Protein AF-A0A938WVE3-F1 (afdb_monomer_lite)

Structure (mmCIF, N/CA/C/O backbone):
data_AF-A0A938WVE3-F1
#
_entry.id   AF-A0A938WVE3-F1
#
loop_
_atom_site.group_PDB
_atom_site.id
_atom_site.type_symbol
_atom_site.label_atom_id
_atom_site.label_alt_id
_atom_site.label_comp_id
_atom_site.label_asym_id
_atom_site.label_entity_id
_atom_site.label_seq_id
_atom_site.pdbx_PDB_ins_code
_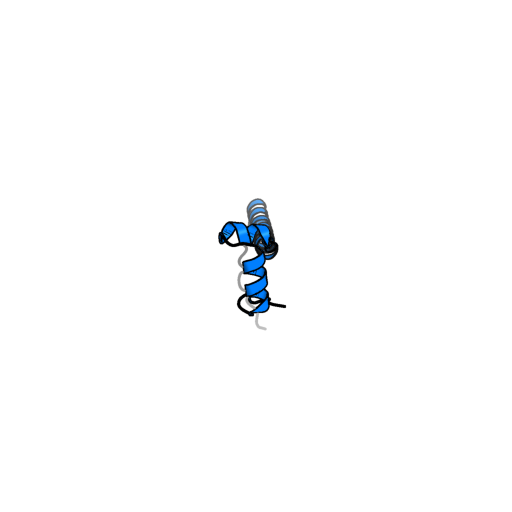atom_site.Cartn_x
_atom_site.Cartn_y
_atom_site.Cartn_z
_atom_site.occupancy
_atom_site.B_iso_or_equiv
_atom_site.auth_seq_id
_atom_site.auth_comp_id
_atom_site.auth_asym_id
_atom_site.auth_atom_id
_atom_site.pdbx_PDB_model_num
ATOM 1 N N . MET A 1 1 ? 18.944 -33.109 -61.933 1.00 41.38 1 MET A N 1
ATOM 2 C CA . MET A 1 1 ? 19.655 -32.295 -60.923 1.00 41.38 1 MET A CA 1
ATOM 3 C C . MET A 1 1 ? 18.858 -31.015 -60.714 1.00 41.38 1 MET A C 1
ATOM 5 O O . MET A 1 1 ? 18.794 -30.210 -61.633 1.00 41.38 1 MET A O 1
ATOM 9 N N . ALA A 1 2 ? 18.155 -30.879 -59.588 1.00 46.12 2 ALA A N 1
ATOM 10 C CA . ALA A 1 2 ? 17.332 -29.705 -59.291 1.00 46.12 2 ALA A CA 1
ATOM 11 C C . ALA A 1 2 ? 18.166 -28.691 -58.494 1.00 46.12 2 ALA A C 1
ATOM 13 O O . ALA A 1 2 ? 18.766 -29.057 -57.488 1.00 46.12 2 ALA A O 1
ATOM 14 N N . LYS A 1 3 ? 18.249 -27.442 -58.967 1.00 54.28 3 LYS A N 1
ATOM 15 C CA . LYS A 1 3 ? 18.909 -26.346 -58.245 1.00 54.28 3 LYS A CA 1
ATOM 16 C C . LYS A 1 3 ? 17.907 -25.723 -57.274 1.00 54.28 3 LYS A C 1
ATOM 18 O O . LYS A 1 3 ? 16.868 -25.226 -57.701 1.00 54.28 3 LYS A O 1
ATOM 23 N N . GLU A 1 4 ? 18.231 -25.762 -55.988 1.00 61.78 4 GLU A N 1
ATOM 24 C CA . GLU A 1 4 ? 17.466 -25.121 -54.922 1.00 61.78 4 GLU A CA 1
ATOM 25 C C . GLU A 1 4 ? 17.525 -23.595 -55.085 1.00 61.78 4 GLU A C 1
ATOM 27 O O . GLU A 1 4 ? 18.596 -22.986 -55.113 1.00 61.78 4 GLU A O 1
ATOM 32 N N . LYS A 1 5 ? 16.359 -22.972 -55.273 1.00 65.94 5 LYS A N 1
ATOM 33 C CA . LYS A 1 5 ? 16.219 -21.523 -55.423 1.00 65.94 5 LYS A CA 1
ATOM 34 C C . LYS A 1 5 ? 16.150 -20.901 -54.031 1.00 65.94 5 LYS A C 1
ATOM 36 O O . LYS A 1 5 ? 15.090 -20.884 -53.410 1.00 65.94 5 LYS A O 1
ATOM 41 N N . ILE A 1 6 ? 17.287 -20.408 -53.549 1.00 70.12 6 ILE A N 1
ATOM 42 C CA . ILE A 1 6 ? 17.385 -19.689 -52.275 1.00 70.12 6 ILE A CA 1
ATOM 43 C C . ILE A 1 6 ? 16.518 -18.424 -52.371 1.00 70.12 6 ILE A C 1
ATOM 45 O O . ILE A 1 6 ? 16.663 -17.627 -53.302 1.00 70.12 6 ILE 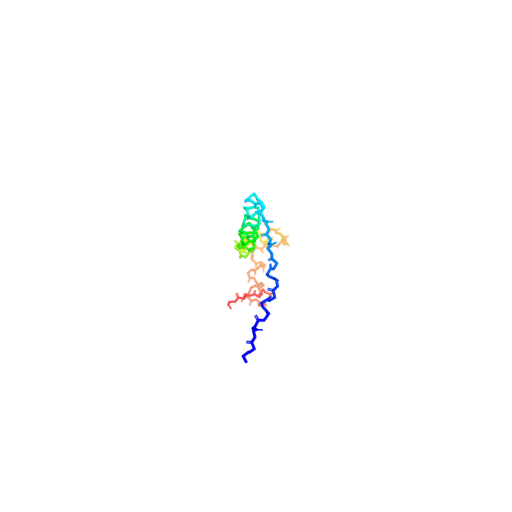A O 1
ATOM 49 N N . ARG A 1 7 ? 15.565 -18.271 -51.445 1.00 70.31 7 ARG A N 1
ATOM 50 C CA . ARG A 1 7 ? 14.710 -17.077 -51.343 1.00 70.31 7 ARG A CA 1
ATOM 51 C C . ARG A 1 7 ? 15.582 -15.883 -50.933 1.00 70.31 7 ARG A C 1
ATOM 53 O O . ARG A 1 7 ? 16.497 -16.085 -50.137 1.00 70.31 7 ARG A O 1
ATOM 60 N N . PRO A 1 8 ? 15.330 -14.660 -51.426 1.00 65.44 8 PRO A N 1
ATOM 61 C CA . PRO A 1 8 ? 16.101 -13.504 -50.984 1.00 65.44 8 PRO A CA 1
ATOM 62 C C . PRO A 1 8 ? 15.895 -13.299 -49.477 1.00 65.44 8 PRO A C 1
ATOM 64 O O . PRO A 1 8 ? 14.762 -13.134 -49.024 1.00 65.44 8 PRO A O 1
ATOM 67 N N . SER A 1 9 ? 16.980 -13.351 -48.697 1.00 73.50 9 SER A N 1
ATOM 68 C CA . SER A 1 9 ? 16.939 -12.984 -47.282 1.00 73.50 9 SER A CA 1
ATOM 69 C C . SER A 1 9 ? 16.762 -11.473 -47.181 1.00 73.50 9 SER A C 1
ATOM 71 O O . SER A 1 9 ? 17.555 -10.722 -47.751 1.00 73.50 9 SER A O 1
ATOM 73 N N . SER A 1 10 ? 15.734 -11.021 -46.467 1.00 79.31 10 SER A N 1
ATOM 74 C CA . SER A 1 10 ? 15.547 -9.598 -46.191 1.00 79.31 10 SER A CA 1
ATOM 75 C C . SER A 1 10 ? 16.659 -9.121 -45.255 1.00 79.31 10 SER A C 1
ATOM 77 O O . SER A 1 10 ? 16.741 -9.585 -44.121 1.00 79.31 10 SER A O 1
ATOM 79 N N . LEU A 1 11 ? 17.520 -8.223 -45.735 1.00 79.56 11 LEU A N 1
ATOM 80 C CA . LEU A 1 11 ? 18.537 -7.562 -44.920 1.00 79.56 11 LEU A CA 1
ATOM 81 C C . LEU A 1 11 ? 17.908 -6.331 -44.261 1.00 79.56 11 LEU A C 1
ATOM 83 O O . LEU A 1 11 ? 17.383 -5.466 -44.959 1.00 79.56 11 LEU A O 1
ATOM 87 N N . MET A 1 12 ? 17.968 -6.256 -42.935 1.00 79.88 12 MET A N 1
ATOM 88 C CA . MET A 1 12 ? 17.587 -5.066 -42.176 1.00 79.88 12 MET A CA 1
ATOM 89 C C . MET A 1 12 ? 18.857 -4.427 -41.620 1.00 79.88 12 MET A C 1
ATOM 91 O O . MET A 1 12 ? 19.683 -5.119 -41.025 1.00 79.88 12 MET A O 1
ATOM 95 N N . MET A 1 13 ? 19.026 -3.127 -41.852 1.00 82.88 13 MET A N 1
ATOM 96 C CA . MET A 1 13 ? 20.043 -2.318 -41.185 1.00 82.88 13 MET A CA 1
ATOM 97 C C . MET A 1 13 ? 19.358 -1.571 -40.049 1.00 82.88 13 MET A C 1
ATOM 99 O O . MET A 1 13 ? 18.299 -0.983 -40.257 1.00 82.88 13 MET A O 1
ATOM 103 N N . VAL A 1 14 ? 19.951 -1.639 -38.866 1.00 86.50 14 VAL A N 1
ATOM 104 C CA . VAL A 1 14 ? 19.483 -0.960 -37.657 1.00 86.50 14 VAL A CA 1
ATOM 105 C C . VAL A 1 14 ? 20.635 -0.099 -37.169 1.00 86.50 14 VAL A C 1
ATOM 107 O O . VAL A 1 14 ? 21.790 -0.535 -37.248 1.00 86.50 14 VAL A O 1
ATOM 110 N N . ASP A 1 15 ? 20.332 1.114 -36.718 1.00 91.88 15 ASP A N 1
ATOM 111 C CA . ASP A 1 15 ? 21.341 1.976 -36.121 1.00 91.88 15 ASP A CA 1
ATOM 112 C C . ASP A 1 15 ? 21.766 1.439 -34.742 1.00 91.88 15 ASP A C 1
ATOM 114 O O . ASP A 1 15 ? 21.010 0.756 -34.044 1.00 91.88 15 ASP A O 1
ATOM 118 N N . VAL A 1 16 ? 23.008 1.709 -34.349 1.00 91.62 16 VAL A N 1
ATOM 119 C CA . VAL A 1 16 ? 23.523 1.279 -33.044 1.00 91.62 16 VAL A CA 1
ATOM 120 C C . VAL A 1 16 ? 22.776 1.985 -31.912 1.00 91.62 16 VAL A C 1
ATOM 122 O O .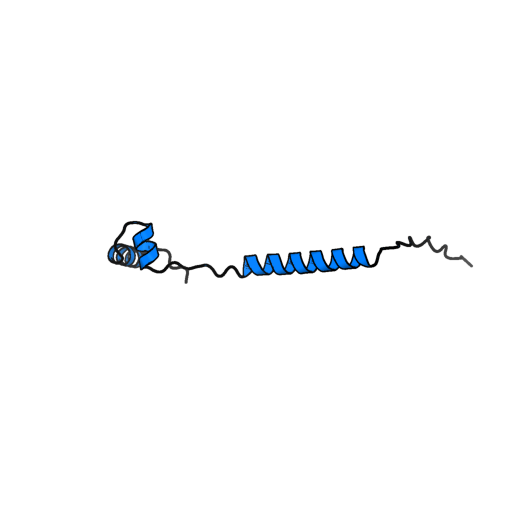 VAL A 1 16 ? 22.534 1.366 -30.872 1.00 91.62 16 VAL A O 1
ATOM 125 N N . ASP A 1 17 ? 22.388 3.243 -32.115 1.00 93.12 17 ASP A N 1
ATOM 126 C CA . ASP A 1 17 ? 21.626 4.011 -31.136 1.00 93.12 17 ASP A CA 1
ATOM 127 C C . ASP A 1 17 ? 20.202 3.458 -30.972 1.00 93.12 17 ASP A C 1
ATOM 129 O O . ASP A 1 17 ? 19.765 3.263 -29.837 1.00 93.12 17 ASP A O 1
ATOM 133 N N . ASP A 1 18 ? 19.537 3.067 -32.066 1.00 89.38 18 ASP A N 1
ATOM 134 C CA . ASP A 1 18 ? 18.208 2.433 -32.019 1.00 89.38 18 ASP A CA 1
ATOM 135 C C . ASP A 1 18 ? 18.241 1.123 -31.217 1.00 89.38 18 ASP A C 1
ATOM 137 O O . ASP A 1 18 ? 17.381 0.852 -30.375 1.00 89.38 18 ASP A O 1
ATOM 141 N N . LEU A 1 19 ? 19.268 0.296 -31.444 1.00 89.62 19 LEU A N 1
ATOM 142 C CA . LEU A 1 19 ? 19.428 -0.954 -30.702 1.00 89.62 19 LEU A CA 1
ATOM 143 C C . LEU A 1 19 ? 19.682 -0.689 -29.213 1.00 89.62 19 LEU A C 1
ATOM 145 O O . LEU A 1 19 ? 19.179 -1.418 -28.354 1.00 89.62 19 LEU A O 1
ATOM 149 N N . ARG A 1 20 ? 20.457 0.351 -28.900 1.00 92.31 20 ARG A N 1
ATOM 150 C CA . ARG A 1 20 ? 20.753 0.743 -27.522 1.00 92.31 20 ARG A CA 1
ATOM 151 C C . ARG A 1 20 ? 19.501 1.234 -26.798 1.00 92.31 20 ARG A C 1
ATOM 153 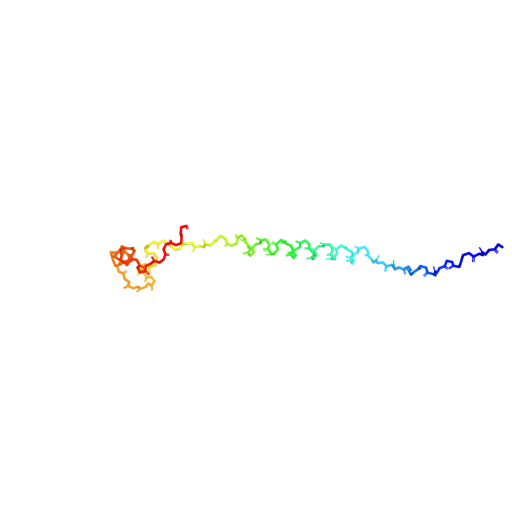O O . ARG A 1 20 ? 19.301 0.849 -25.647 1.00 92.31 20 ARG A O 1
ATOM 160 N N . GLU A 1 21 ? 18.665 2.028 -27.459 1.00 92.62 21 GLU A N 1
ATOM 161 C CA . GLU A 1 21 ? 17.400 2.524 -26.908 1.00 92.62 21 GLU A CA 1
ATOM 162 C C . GLU A 1 21 ? 16.413 1.379 -26.647 1.00 92.62 21 GLU A C 1
ATOM 164 O O . GLU A 1 21 ? 15.819 1.298 -25.568 1.00 92.62 21 GLU A O 1
ATOM 169 N N . LEU A 1 22 ? 16.302 0.425 -27.577 1.00 90.00 22 LEU A N 1
ATOM 170 C CA . LEU A 1 22 ? 15.470 -0.767 -27.394 1.00 90.00 22 LEU A CA 1
ATOM 171 C C . LEU A 1 22 ? 15.917 -1.599 -26.187 1.00 90.00 22 LEU A C 1
ATOM 173 O O . LEU A 1 22 ? 15.102 -1.948 -25.338 1.00 90.00 22 LEU A O 1
ATOM 177 N N . VAL A 1 23 ? 17.216 -1.876 -26.063 1.00 90.31 23 VAL A N 1
ATOM 178 C CA . VAL A 1 23 ? 17.743 -2.632 -24.915 1.00 90.31 23 VAL A CA 1
ATOM 179 C C . VAL A 1 23 ? 17.531 -1.870 -23.605 1.00 90.31 23 VAL A C 1
ATOM 181 O O . VAL A 1 23 ? 17.168 -2.472 -22.596 1.00 90.31 23 VAL A O 1
ATOM 184 N N . GLN A 1 24 ? 17.741 -0.553 -23.605 1.00 92.62 24 GLN A N 1
ATOM 185 C CA . GLN A 1 24 ? 17.559 0.264 -22.410 1.00 92.62 24 GLN A CA 1
ATOM 186 C C . GLN A 1 24 ? 16.090 0.310 -21.968 1.00 92.62 24 GLN A C 1
ATOM 188 O O . GLN A 1 24 ? 15.814 0.113 -20.787 1.00 92.62 24 GLN A O 1
ATOM 193 N N . SER A 1 25 ? 15.159 0.507 -22.903 1.00 90.12 25 SER A N 1
ATOM 194 C CA . SER A 1 25 ? 13.721 0.551 -22.608 1.00 90.12 25 SER A CA 1
ATOM 195 C C . SER A 1 25 ? 13.184 -0.779 -22.066 1.00 90.12 25 SER A C 1
ATOM 197 O O . SER A 1 25 ? 12.392 -0.776 -21.125 1.00 90.12 25 SER A O 1
ATOM 199 N N . GLU A 1 26 ? 13.668 -1.914 -22.576 1.00 87.31 26 GLU A N 1
ATOM 200 C CA . GLU A 1 26 ? 13.337 -3.244 -22.046 1.00 87.31 26 GLU A CA 1
ATOM 201 C C . GLU A 1 26 ? 13.852 -3.433 -20.609 1.00 87.31 26 GLU A C 1
ATOM 203 O O . GLU A 1 26 ? 13.110 -3.875 -19.731 1.00 87.31 26 GLU A O 1
ATOM 208 N N . ILE A 1 27 ? 15.101 -3.039 -20.327 1.00 89.44 27 ILE A N 1
ATOM 209 C CA . ILE A 1 27 ? 15.674 -3.122 -18.972 1.00 89.44 27 ILE A CA 1
ATOM 210 C C . ILE A 1 27 ? 14.902 -2.225 -17.998 1.00 89.44 27 ILE A C 1
ATOM 212 O O . ILE A 1 27 ? 14.578 -2.648 -16.887 1.00 89.44 27 ILE A O 1
ATOM 216 N N . GLU A 1 28 ? 14.591 -0.993 -18.398 1.00 87.44 28 GLU A N 1
ATOM 217 C CA . GLU A 1 28 ? 13.813 -0.059 -17.582 1.00 87.44 28 GLU A CA 1
ATOM 218 C C . GLU A 1 28 ? 12.392 -0.574 -17.324 1.00 87.44 28 GLU A C 1
ATOM 220 O O . GLU A 1 28 ? 11.904 -0.462 -16.197 1.00 87.44 28 GLU A O 1
ATOM 225 N N . GLY A 1 29 ? 11.759 -1.202 -18.320 1.00 80.62 29 GLY A N 1
ATOM 226 C CA . GLY A 1 29 ? 10.454 -1.848 -18.183 1.00 80.62 29 GLY A CA 1
ATOM 227 C C . GLY A 1 29 ? 10.463 -2.986 -17.162 1.00 80.62 29 GLY A C 1
ATOM 228 O O . GLY A 1 29 ? 9.613 -3.021 -16.270 1.00 80.62 29 GLY A O 1
ATOM 229 N N . VAL A 1 30 ? 11.464 -3.871 -17.225 1.00 79.69 30 VAL A N 1
ATOM 230 C CA . VAL A 1 30 ? 11.627 -4.970 -16.257 1.00 79.69 30 VAL A CA 1
ATOM 231 C C . VAL A 1 30 ? 11.882 -4.430 -14.845 1.00 79.69 30 VAL A C 1
ATOM 233 O O . VAL A 1 30 ? 11.226 -4.855 -13.895 1.00 79.69 30 VAL A O 1
ATOM 236 N N . LEU A 1 31 ? 12.765 -3.439 -14.691 1.00 75.69 31 LEU A N 1
ATOM 237 C CA . LEU A 1 31 ? 13.066 -2.833 -13.386 1.00 75.69 31 LEU A CA 1
ATOM 238 C C . LEU A 1 31 ? 11.878 -2.056 -12.794 1.00 75.69 31 LEU A C 1
ATOM 240 O O . LEU A 1 31 ? 11.729 -1.993 -11.572 1.00 75.69 31 LEU A O 1
ATOM 244 N N . ALA A 1 32 ? 11.038 -1.439 -13.628 1.00 72.31 32 ALA A N 1
ATOM 245 C CA . ALA A 1 32 ? 9.811 -0.784 -13.179 1.00 72.31 32 ALA A CA 1
ATOM 246 C C . ALA A 1 32 ? 8.790 -1.809 -12.663 1.00 72.31 32 ALA A C 1
ATOM 248 O O . ALA A 1 32 ? 8.222 -1.614 -11.590 1.00 72.31 32 ALA A O 1
ATOM 249 N N . MET A 1 33 ? 8.634 -2.936 -13.363 1.00 67.81 33 MET A N 1
ATOM 250 C CA . MET A 1 33 ? 7.779 -4.040 -12.918 1.00 67.81 33 MET A CA 1
ATOM 251 C C . MET A 1 33 ? 8.258 -4.649 -11.592 1.00 67.81 33 MET A C 1
ATOM 253 O O . MET A 1 33 ? 7.442 -4.940 -10.719 1.00 67.81 33 MET A O 1
ATOM 257 N N . GLU A 1 34 ? 9.570 -4.789 -11.390 1.00 59.84 34 GLU A N 1
ATOM 258 C CA . GLU A 1 34 ? 10.128 -5.254 -10.112 1.00 59.84 34 GLU A CA 1
ATOM 259 C C . GLU A 1 34 ? 9.873 -4.274 -8.955 1.00 59.84 34 GLU A C 1
ATOM 261 O O . GLU A 1 34 ? 9.671 -4.705 -7.819 1.00 59.84 34 GLU A O 1
ATOM 266 N N . LYS A 1 35 ? 9.839 -2.959 -9.215 1.00 56.59 35 LYS A N 1
ATOM 267 C CA . LYS A 1 35 ? 9.527 -1.949 -8.189 1.00 56.59 35 LYS A CA 1
ATOM 268 C C . LYS A 1 35 ? 8.072 -1.989 -7.731 1.00 56.59 35 LYS A C 1
ATOM 270 O O . LYS A 1 35 ? 7.834 -1.778 -6.546 1.00 56.59 35 LYS A O 1
ATOM 275 N N . ASP A 1 36 ? 7.128 -2.282 -8.623 1.00 55.44 36 ASP A N 1
ATOM 276 C CA . ASP A 1 36 ? 5.716 -2.457 -8.252 1.00 55.44 36 ASP A CA 1
ATOM 277 C C . ASP A 1 36 ? 5.485 -3.758 -7.466 1.00 55.44 36 ASP A C 1
ATOM 279 O O . ASP A 1 36 ? 4.712 -3.777 -6.512 1.00 55.44 36 ASP A O 1
ATOM 283 N N . VAL A 1 37 ? 6.211 -4.834 -7.792 1.00 55.00 37 VAL A N 1
ATOM 284 C CA . VAL A 1 37 ? 6.145 -6.103 -7.037 1.00 55.00 37 VAL A CA 1
ATOM 285 C C . VAL A 1 37 ? 6.833 -5.993 -5.668 1.00 55.00 37 VAL A C 1
ATOM 287 O O . VAL A 1 37 ? 6.449 -6.679 -4.723 1.00 55.00 37 VAL A O 1
ATOM 290 N N . ASN A 1 38 ? 7.830 -5.114 -5.538 1.00 52.66 38 ASN A N 1
ATOM 291 C CA . ASN A 1 38 ? 8.587 -4.888 -4.305 1.00 52.66 38 ASN A CA 1
ATOM 292 C C . ASN A 1 38 ? 8.172 -3.605 -3.564 1.00 52.66 38 ASN A C 1
ATOM 294 O O . ASN A 1 38 ? 8.887 -3.140 -2.669 1.00 52.66 38 ASN A O 1
ATOM 298 N N . ALA A 1 39 ? 7.012 -3.033 -3.902 1.00 56.88 39 ALA A N 1
ATOM 299 C CA . ALA A 1 39 ? 6.320 -2.086 -3.042 1.00 56.88 39 ALA A CA 1
ATOM 300 C C . ALA A 1 39 ? 5.854 -2.853 -1.797 1.00 56.88 39 ALA A C 1
ATOM 302 O O . ALA A 1 39 ? 4.704 -3.267 -1.698 1.00 56.88 39 ALA A O 1
ATOM 303 N N . SER A 1 40 ? 6.800 -3.105 -0.884 1.00 58.75 40 SER A N 1
ATOM 304 C CA . SER A 1 40 ? 6.588 -3.735 0.415 1.00 58.75 40 SER A CA 1
ATOM 305 C C . SER A 1 40 ? 5.303 -3.179 0.996 1.00 58.75 40 SER A C 1
ATOM 307 O O . SER A 1 40 ? 5.246 -1.981 1.281 1.00 58.75 40 SER A O 1
ATOM 309 N N . GLU A 1 41 ? 4.281 -4.025 1.132 1.00 67.19 41 GLU A N 1
ATOM 310 C CA . GLU A 1 41 ? 3.005 -3.624 1.711 1.00 67.19 41 GLU A CA 1
ATOM 311 C C . GLU A 1 41 ? 3.293 -2.868 3.012 1.00 67.19 41 GLU A C 1
ATOM 313 O O . GLU A 1 41 ? 3.884 -3.401 3.957 1.00 67.19 41 GLU A O 1
ATOM 318 N N . VAL A 1 42 ? 2.976 -1.572 3.030 1.00 75.38 42 VAL A N 1
ATOM 319 C CA . VAL A 1 42 ? 3.241 -0.730 4.194 1.00 75.38 42 VAL A CA 1
ATOM 320 C C . VAL A 1 42 ? 2.139 -1.019 5.202 1.00 75.38 42 VAL A C 1
ATOM 322 O O . VAL A 1 42 ? 1.066 -0.415 5.170 1.00 75.38 42 VAL A O 1
ATOM 325 N N . TYR A 1 43 ? 2.390 -1.982 6.088 1.00 80.81 43 TYR A N 1
ATOM 326 C CA . TYR A 1 43 ? 1.462 -2.298 7.165 1.00 80.81 43 TYR A CA 1
ATOM 327 C C . TYR A 1 43 ? 1.422 -1.157 8.177 1.00 80.81 43 TYR A C 1
ATOM 329 O O . TYR A 1 43 ? 2.427 -0.798 8.794 1.00 80.81 43 TYR A O 1
ATOM 337 N N . LEU A 1 44 ? 0.227 -0.611 8.380 1.00 84.38 44 LEU A N 1
ATOM 338 C CA . LEU A 1 44 ? -0.019 0.37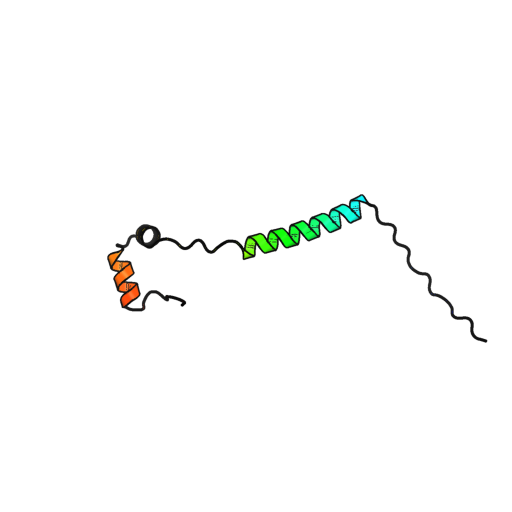4 9.421 1.00 84.38 44 LEU A CA 1
ATOM 339 C C . LEU A 1 44 ? 0.084 -0.278 10.800 1.00 84.38 44 LEU A C 1
ATOM 341 O O . LEU A 1 44 ? -0.435 -1.368 11.052 1.00 84.38 44 LEU A O 1
ATOM 345 N N . THR A 1 45 ? 0.693 0.434 11.738 1.00 89.81 45 THR A N 1
ATOM 346 C CA . THR A 1 45 ? 0.699 0.033 13.141 1.00 89.81 45 THR A CA 1
ATOM 347 C C . THR A 1 45 ? -0.700 0.162 13.746 1.00 89.81 45 THR A C 1
ATOM 349 O O . THR A 1 45 ? -1.512 1.000 13.347 1.00 89.81 45 THR A O 1
ATOM 352 N N . HIS A 1 46 ? -0.974 -0.589 14.816 1.00 89.38 46 HIS A N 1
ATOM 353 C CA . HIS A 1 46 ? -2.241 -0.500 15.555 1.00 89.38 46 HIS A CA 1
ATOM 354 C C . HIS A 1 46 ? -2.625 0.935 15.963 1.00 89.38 46 HIS A C 1
ATOM 356 O O . HIS A 1 46 ? -3.807 1.259 16.042 1.00 89.38 46 HIS A O 1
ATOM 362 N N . LYS A 1 47 ? -1.638 1.801 16.240 1.00 91.81 47 LYS A N 1
ATOM 363 C CA . LYS A 1 47 ? -1.879 3.204 16.607 1.00 91.81 47 LYS A CA 1
ATOM 364 C C . LYS A 1 47 ? -2.329 4.038 15.412 1.00 91.81 47 LYS A C 1
ATOM 366 O O . LYS A 1 47 ? -3.224 4.866 15.559 1.00 91.81 47 LYS A O 1
ATOM 371 N N . GLU A 1 48 ? -1.722 3.821 14.251 1.00 93.38 48 GLU A N 1
ATOM 372 C CA . GLU A 1 48 ? -2.086 4.516 13.016 1.00 93.38 48 GLU A CA 1
ATOM 373 C C . GLU A 1 48 ? -3.481 4.108 12.560 1.00 93.38 48 GLU A C 1
ATOM 375 O O . GLU A 1 48 ? -4.300 4.978 12.278 1.00 93.38 48 GLU A O 1
ATOM 380 N N . 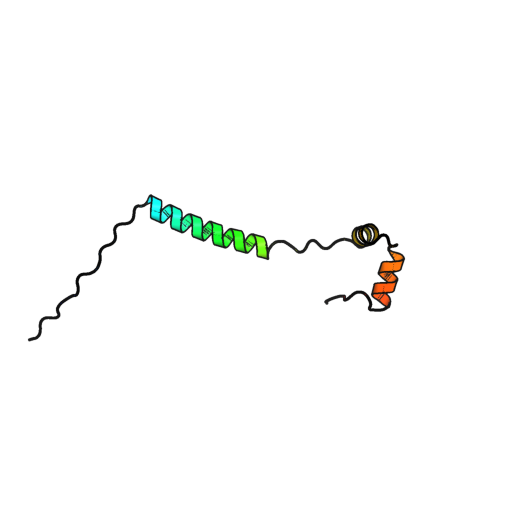VAL A 1 49 ? -3.791 2.810 12.609 1.00 93.25 49 VAL A N 1
ATOM 381 C CA . VAL A 1 49 ? -5.134 2.295 12.313 1.00 93.25 49 VAL A CA 1
ATOM 382 C C . VAL A 1 49 ? -6.167 2.861 13.292 1.00 93.25 49 VAL A C 1
ATOM 384 O O . VAL A 1 49 ? -7.222 3.330 12.872 1.00 93.25 49 VAL A O 1
ATOM 387 N N . ALA A 1 50 ? -5.861 2.889 14.594 1.00 94.44 50 ALA A N 1
ATOM 388 C CA . ALA A 1 50 ? -6.755 3.451 15.610 1.00 94.44 50 ALA A CA 1
ATOM 389 C C . ALA A 1 50 ? -7.052 4.934 15.344 1.00 94.44 50 ALA A C 1
ATOM 391 O O . ALA A 1 50 ? -8.209 5.355 15.364 1.00 94.44 50 ALA A O 1
ATOM 392 N N . LYS A 1 51 ? -6.010 5.712 15.025 1.00 95.62 51 LYS A N 1
ATOM 393 C CA . LYS A 1 51 ? -6.134 7.130 14.678 1.00 95.62 51 LYS A CA 1
ATOM 394 C C . LYS A 1 51 ? -6.940 7.334 13.394 1.00 95.62 51 LYS A C 1
ATOM 396 O O . LYS A 1 51 ? -7.810 8.196 13.374 1.00 95.62 51 LYS A O 1
ATOM 401 N N . MET A 1 52 ? -6.664 6.549 12.354 1.00 94.19 52 MET A N 1
ATOM 402 C CA . MET A 1 52 ? -7.350 6.624 11.062 1.00 94.19 52 MET A CA 1
ATOM 403 C C . MET A 1 52 ? -8.848 6.340 11.196 1.00 94.19 52 MET A C 1
ATOM 405 O O . MET A 1 52 ? -9.663 7.047 10.614 1.00 94.19 52 MET A O 1
ATOM 409 N N . LEU A 1 53 ? -9.210 5.330 11.988 1.00 93.50 53 LEU A N 1
ATOM 410 C CA . LEU A 1 53 ? -10.599 4.919 12.192 1.00 93.50 53 LEU A CA 1
ATOM 411 C C . LEU A 1 53 ? -11.318 5.717 13.293 1.00 93.50 53 LEU A C 1
ATOM 413 O O . LEU A 1 53 ? -12.510 5.517 13.507 1.00 93.50 53 LEU A O 1
ATOM 417 N N . GLY A 1 54 ? -10.615 6.594 14.020 1.00 95.25 54 GLY A N 1
ATOM 418 C CA . GLY A 1 54 ? -11.182 7.354 15.139 1.00 95.25 54 GLY A CA 1
ATOM 419 C C . GLY A 1 54 ? -11.589 6.484 16.334 1.00 95.25 54 GLY A C 1
ATOM 420 O O . GLY A 1 54 ? -12.465 6.863 17.109 1.00 95.25 54 GLY A O 1
ATOM 421 N N . VAL A 1 55 ? -10.975 5.309 16.488 1.00 94.94 55 VAL A N 1
ATOM 422 C CA . VAL A 1 55 ? -11.279 4.356 17.563 1.00 94.94 55 VAL A CA 1
ATOM 423 C C . VAL A 1 55 ? -10.108 4.220 18.528 1.00 94.94 55 VAL A C 1
ATOM 425 O O . VAL A 1 55 ? -8.969 4.566 18.230 1.00 94.94 55 VAL A O 1
ATOM 428 N N . SER A 1 56 ? -10.372 3.672 19.713 1.00 95.19 56 SER A N 1
ATOM 429 C CA . SER A 1 56 ? -9.301 3.310 20.640 1.00 95.19 56 SER A CA 1
ATOM 430 C C . SER A 1 56 ? -8.590 2.025 20.198 1.00 95.19 56 SER A C 1
ATOM 432 O O . SER A 1 56 ? -9.186 1.147 19.570 1.00 95.19 56 SER A O 1
ATOM 434 N N . THR A 1 57 ? -7.336 1.847 20.614 1.00 92.81 57 THR A N 1
ATOM 435 C CA . THR A 1 57 ? -6.610 0.577 20.434 1.00 92.81 57 THR A CA 1
ATOM 436 C C . THR A 1 57 ? -7.309 -0.600 21.125 1.00 92.81 57 THR A C 1
ATOM 438 O O . THR A 1 57 ? -7.226 -1.729 20.650 1.00 92.81 57 THR A O 1
ATOM 441 N N . ASN A 1 58 ? -8.052 -0.346 22.207 1.00 94.88 58 ASN A N 1
ATOM 442 C CA . ASN A 1 58 ? -8.850 -1.358 22.901 1.00 94.88 58 ASN A CA 1
ATOM 443 C C . ASN A 1 58 ? -10.023 -1.846 22.026 1.00 94.88 58 ASN A C 1
ATOM 445 O O . ASN A 1 58 ? -10.316 -3.039 21.971 1.00 94.88 58 ASN A O 1
ATOM 449 N N . THR A 1 59 ? -10.646 -0.945 21.262 1.00 94.50 59 THR A N 1
ATOM 450 C CA . THR A 1 59 ? -11.680 -1.303 20.278 1.00 94.50 59 THR A CA 1
ATOM 451 C C . THR A 1 59 ? -11.117 -2.228 19.198 1.00 94.50 59 THR A C 1
ATOM 453 O O . THR A 1 59 ? -11.713 -3.270 18.931 1.00 94.50 59 THR A O 1
ATOM 456 N N . LEU A 1 60 ? -9.937 -1.911 18.646 1.00 93.75 60 LEU A N 1
ATOM 457 C CA . LEU A 1 60 ? -9.258 -2.780 17.674 1.00 93.75 60 LEU A CA 1
ATOM 458 C C . LEU A 1 60 ? -8.932 -4.160 18.260 1.00 93.75 60 LEU A C 1
ATOM 460 O O . LEU A 1 60 ? -9.143 -5.178 17.605 1.00 93.75 60 LEU A O 1
ATOM 464 N N . TRP A 1 61 ? -8.475 -4.213 19.514 1.00 92.38 61 TRP A N 1
ATOM 465 C CA . TRP A 1 61 ? -8.214 -5.478 20.202 1.00 92.38 61 TRP A CA 1
ATOM 466 C C . TRP A 1 61 ? -9.481 -6.330 20.354 1.00 92.38 61 TRP A C 1
ATOM 468 O O . TRP A 1 61 ? -9.447 -7.536 20.106 1.00 92.38 61 TRP A O 1
ATOM 478 N N . ARG A 1 62 ? -10.619 -5.713 20.704 1.00 94.25 62 ARG A N 1
ATOM 479 C CA . ARG A 1 62 ? -11.911 -6.413 20.785 1.00 94.25 62 ARG A CA 1
ATOM 480 C C . ARG A 1 62 ? -12.344 -6.966 19.435 1.00 94.25 62 ARG A C 1
ATOM 482 O O . ARG A 1 62 ? -12.802 -8.100 19.395 1.00 94.25 62 ARG A O 1
ATOM 489 N N . TRP A 1 63 ? -12.173 -6.205 18.356 1.00 94.19 63 TRP A N 1
ATOM 490 C CA . TRP A 1 63 ? -12.481 -6.661 16.999 1.00 94.19 63 TRP A CA 1
ATOM 491 C C . TRP A 1 63 ? -11.608 -7.835 16.563 1.00 94.19 63 TRP A C 1
ATOM 493 O O . TRP A 1 63 ? -12.111 -8.792 15.981 1.00 94.19 63 TRP A O 1
ATOM 503 N N . ASN A 1 64 ? -10.322 -7.808 16.916 1.00 90.75 64 ASN A N 1
ATOM 504 C CA . ASN A 1 64 ? -9.436 -8.949 16.712 1.00 90.75 64 ASN A CA 1
ATOM 505 C C . ASN A 1 64 ? -9.927 -10.188 17.484 1.00 90.75 64 ASN A C 1
ATOM 507 O O . ASN A 1 64 ? -9.944 -11.294 16.957 1.00 90.75 64 ASN A O 1
ATOM 511 N N . LYS A 1 65 ? -10.376 -10.012 18.735 1.00 91.69 65 LYS A N 1
ATOM 512 C CA . LYS A 1 65 ? -10.901 -11.111 19.563 1.00 91.69 65 LYS A CA 1
ATOM 513 C C . LYS A 1 65 ? -12.260 -11.635 19.117 1.00 91.69 65 LYS A C 1
ATOM 515 O O . LYS A 1 65 ? -12.522 -12.819 19.290 1.00 91.69 65 LYS A O 1
ATOM 520 N N . SER A 1 66 ? -13.115 -10.780 18.566 1.00 91.44 66 SER A N 1
ATOM 521 C CA . SER A 1 66 ? -14.431 -11.172 18.061 1.00 91.44 66 SER A CA 1
ATOM 522 C C . SER A 1 66 ? -14.386 -11.758 16.648 1.00 91.44 66 SER A C 1
ATOM 524 O O . SER A 1 66 ? -15.442 -12.071 16.109 1.00 91.44 66 SER A O 1
ATOM 526 N N . GLY A 1 67 ? -13.201 -11.857 16.031 1.00 87.81 67 GLY A N 1
ATOM 527 C CA . GLY A 1 67 ? -13.039 -12.314 14.647 1.00 87.81 67 GLY A CA 1
ATOM 528 C C . GLY A 1 67 ? -13.550 -11.319 13.602 1.00 87.81 67 GLY A C 1
ATOM 529 O O . GLY A 1 67 ? -13.803 -11.701 12.468 1.00 87.81 67 GLY A O 1
ATOM 530 N N . TYR A 1 68 ? -13.734 -10.051 13.981 1.00 88.31 68 TYR A N 1
ATOM 531 C CA . TYR A 1 68 ? -14.144 -8.994 13.053 1.00 88.31 68 TYR A CA 1
ATOM 532 C C . TYR A 1 68 ? -12.983 -8.546 12.154 1.00 88.31 68 TYR A C 1
ATOM 534 O O . TYR A 1 68 ? -13.201 -8.138 11.018 1.00 88.31 68 TYR A O 1
ATOM 542 N N . LEU A 1 69 ? -11.747 -8.620 12.657 1.00 87.50 69 LEU A N 1
ATOM 543 C CA . LEU A 1 69 ? -10.553 -8.421 11.839 1.00 87.50 69 LEU A CA 1
ATOM 544 C C . LEU A 1 69 ? -10.120 -9.767 11.253 1.00 87.50 69 LEU A C 1
ATOM 546 O O . LEU A 1 69 ? -9.878 -10.714 11.999 1.00 87.50 69 LEU A O 1
ATOM 550 N N . CYS A 1 70 ? -9.997 -9.837 9.929 1.00 78.06 70 CYS A N 1
ATOM 551 C CA . CYS A 1 70 ? -9.400 -10.982 9.251 1.00 78.06 70 CYS A CA 1
ATOM 552 C C . CYS A 1 70 ? -7.879 -10.921 9.428 1.00 78.06 70 CYS A C 1
ATOM 554 O O . CYS A 1 70 ? -7.217 -10.113 8.777 1.00 78.06 70 CYS A O 1
ATOM 556 N N . ASN A 1 71 ? -7.316 -11.763 10.297 1.00 68.06 71 ASN A N 1
ATOM 557 C CA . ASN A 1 71 ? -5.876 -11.997 10.315 1.00 68.06 71 ASN A CA 1
ATOM 558 C C . ASN A 1 71 ? -5.553 -13.062 9.257 1.00 68.06 71 ASN A C 1
ATOM 560 O O . ASN A 1 71 ? -5.537 -14.259 9.531 1.00 68.06 71 ASN A O 1
ATOM 564 N N . THR A 1 72 ? -5.336 -12.653 8.010 1.00 59.88 72 THR A N 1
ATOM 565 C CA . THR A 1 72 ? -4.732 -13.561 7.027 1.00 59.88 72 THR A CA 1
ATOM 566 C C . THR A 1 72 ? -3.379 -14.008 7.583 1.00 59.88 72 THR A C 1
ATOM 568 O O . THR A 1 72 ? -2.472 -13.192 7.730 1.00 59.88 72 THR A O 1
ATOM 571 N N . THR A 1 73 ? -3.316 -15.272 8.003 1.00 50.28 73 THR A N 1
ATOM 572 C CA . THR A 1 73 ? -2.113 -15.969 8.473 1.00 50.28 73 THR A CA 1
ATOM 573 C C . THR A 1 73 ? -1.675 -16.919 7.378 1.00 50.28 73 THR A C 1
ATOM 575 O O . THR A 1 73 ? -2.586 -17.514 6.755 1.00 50.28 73 THR A O 1
#

Secondary structure (DSSP, 8-state):
-PPP-PPPP------HHHHHHHHHHHHHHHHHHHHHHT----PPPHHHHHHHHT--HHHHHHHHHTT-S----

Organism: NCBI:txid1841864

Foldseek 3Di:
DDDDDDDDDDDDDDDPVRVVVVVVVVVVVVVVVVVVVPPPPPDDDLVRVCVVVVHDSVVVVVCVVVVVDDPPD

pLDDT: mean 80.48, std 14.72, range [41.38, 95.62]

Radius of gyration: 29.53 Å; chains: 1; bounding box: 38×40×84 Å

InterPro domains:
  IPR009061 Putative DNA-binding domain superfamily [SSF46955] (43-69)
  IPR041657 Helix-turn-helix domain, group 17 [PF12728] (43-69)

Sequence (73 aa):
MAKEKIRPSSLMMVDVDDLRELVQSEIEGVLAMEKDVNASEVYLTHKEVAKMLGVSTNTLWRWNKSGYLCNTT